Protein AF-A0A920V249-F1 (afdb_monomer)

Sequence (84 aa):
MTKLEKGLEARHVKRQGWNDVHVVVKGYRMYFKINGRVASEVIDNEKAKRIPKGIIGLQLHGGPPMEIEFRKIQLKRLQGNASP

Foldseek 3Di:
DDDDDQADDPVQDDPPDDWDWDWDDDFQWIFTDTNNGTHDIDGPPPVVPDDRDDDDDDDDDDDPDDDDDDDDDDDDDDDDPPDD

pLDDT: mean 91.03, std 12.33, range [33.78, 98.31]

Structure (mmCIF, N/CA/C/O backbone):
data_AF-A0A920V249-F1
#
_entry.id   AF-A0A920V249-F1
#
loop_
_atom_site.group_PDB
_atom_site.id
_atom_site.type_symbol
_atom_site.label_atom_id
_atom_site.label_alt_id
_atom_site.label_comp_id
_atom_site.label_asym_id
_atom_site.label_entity_id
_atom_site.label_seq_id
_atom_site.pdbx_PDB_ins_code
_atom_site.Cartn_x
_atom_site.Cartn_y
_atom_site.Cartn_z
_atom_site.occupancy
_atom_site.B_iso_or_equiv
_atom_site.auth_seq_id
_atom_site.auth_comp_id
_atom_site.auth_asym_id
_atom_site.auth_atom_id
_atom_site.pdbx_PDB_model_n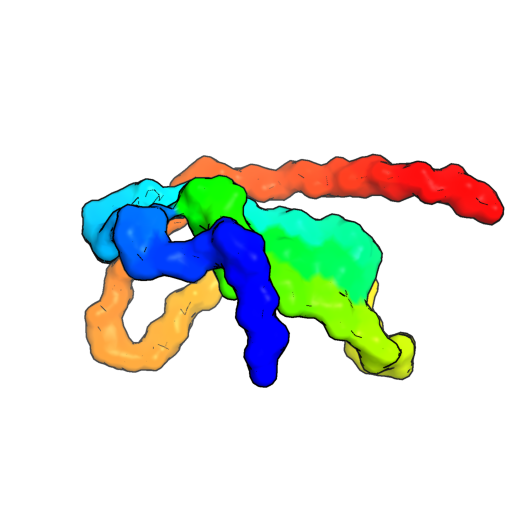um
ATOM 1 N N . MET A 1 1 ? 5.249 -3.335 -17.777 1.00 65.94 1 MET A N 1
ATOM 2 C CA . MET A 1 1 ? 4.418 -3.474 -16.561 1.00 65.94 1 MET A CA 1
ATOM 3 C C . MET A 1 1 ? 3.430 -4.605 -16.806 1.00 65.94 1 MET A C 1
ATOM 5 O O . MET A 1 1 ? 2.750 -4.567 -17.824 1.00 65.94 1 MET A O 1
ATOM 9 N N . THR A 1 2 ? 3.416 -5.640 -15.965 1.00 83.00 2 THR A N 1
ATOM 10 C CA . THR A 1 2 ? 2.561 -6.824 -16.170 1.00 83.00 2 THR A CA 1
ATOM 11 C C . THR A 1 2 ? 1.121 -6.502 -15.784 1.00 83.00 2 THR A C 1
ATOM 13 O O . THR A 1 2 ? 0.876 -5.961 -14.707 1.00 83.00 2 THR A O 1
ATOM 16 N N . LYS A 1 3 ? 0.162 -6.816 -16.659 1.00 85.81 3 LYS A N 1
ATOM 17 C CA . LYS A 1 3 ? -1.261 -6.615 -16.372 1.00 85.81 3 LYS A CA 1
ATOM 18 C C . LYS A 1 3 ? -1.719 -7.630 -15.326 1.00 85.81 3 LYS A C 1
ATOM 20 O O . LYS A 1 3 ? -1.479 -8.823 -15.475 1.00 85.81 3 LYS A O 1
ATOM 25 N N . LEU A 1 4 ? -2.410 -7.151 -14.297 1.00 88.75 4 LEU A N 1
ATOM 26 C CA . LEU A 1 4 ? -3.068 -8.015 -13.325 1.00 88.75 4 LEU A CA 1
ATOM 27 C C . LEU A 1 4 ? -4.427 -8.448 -13.873 1.00 88.75 4 LEU A C 1
ATOM 29 O O . LEU A 1 4 ? -5.287 -7.612 -14.167 1.00 88.75 4 LEU A O 1
ATOM 33 N N . GLU A 1 5 ? -4.643 -9.753 -13.993 1.00 88.12 5 GLU A N 1
ATOM 34 C CA . GLU A 1 5 ? -5.972 -10.278 -14.287 1.00 88.12 5 GLU A CA 1
ATOM 35 C C . GLU A 1 5 ? -6.937 -9.920 -13.154 1.00 88.12 5 GLU A C 1
ATOM 37 O O . GLU A 1 5 ? -6.637 -10.121 -11.976 1.00 88.12 5 GLU A O 1
ATOM 42 N N . LYS A 1 6 ? -8.107 -9.370 -13.507 1.00 88.88 6 LYS A N 1
ATOM 43 C CA . LYS A 1 6 ? -9.138 -8.937 -12.541 1.00 88.88 6 LYS A CA 1
ATOM 44 C C . LYS A 1 6 ? -8.606 -7.958 -11.473 1.00 88.88 6 LYS A C 1
ATOM 46 O O . LYS A 1 6 ? -9.106 -7.938 -10.343 1.00 88.88 6 LYS A O 1
ATOM 51 N N . GLY A 1 7 ? -7.592 -7.168 -11.838 1.00 93.31 7 GLY A N 1
ATOM 52 C CA . GLY A 1 7 ? -7.003 -6.130 -10.997 1.00 93.31 7 GLY A CA 1
ATOM 53 C C . GLY A 1 7 ? -7.953 -4.966 -10.701 1.00 93.31 7 GLY A C 1
ATOM 54 O O . GLY A 1 7 ? -9.133 -4.971 -11.056 1.00 93.31 7 GLY A O 1
ATOM 55 N N . LEU A 1 8 ? -7.433 -3.957 -10.004 1.00 96.88 8 LEU A N 1
ATOM 56 C CA . LEU A 1 8 ? -8.166 -2.727 -9.725 1.00 96.88 8 LEU A CA 1
ATOM 57 C C . LEU A 1 8 ? -8.558 -2.018 -11.033 1.00 96.88 8 LEU A C 1
ATOM 59 O O . LEU A 1 8 ? -7.794 -1.964 -11.990 1.00 96.88 8 LEU A O 1
ATOM 63 N N . GLU A 1 9 ? -9.745 -1.419 -11.034 1.00 95.94 9 GLU A N 1
ATOM 64 C CA . GLU A 1 9 ? -10.244 -0.577 -12.123 1.00 95.94 9 GLU A CA 1
ATOM 65 C C . GLU A 1 9 ? -10.824 0.696 -11.506 1.00 95.94 9 GLU A C 1
ATOM 67 O O . GLU A 1 9 ? -11.212 0.683 -10.335 1.00 95.94 9 GLU A O 1
ATOM 72 N N . ALA A 1 10 ? -10.946 1.772 -12.286 1.00 96.00 10 ALA A N 1
ATOM 73 C CA . ALA A 1 10 ? -11.434 3.063 -11.793 1.00 96.00 10 ALA A CA 1
ATOM 74 C C . ALA A 1 10 ? -12.806 2.966 -11.100 1.00 96.00 10 ALA A C 1
ATOM 76 O O . ALA A 1 10 ? -13.005 3.573 -10.051 1.00 96.00 10 ALA A O 1
ATOM 77 N N . ARG A 1 11 ? -13.717 2.131 -11.622 1.00 96.31 11 ARG A N 1
ATOM 78 C CA . ARG A 1 11 ? -15.053 1.892 -11.040 1.00 96.31 11 ARG A CA 1
ATOM 79 C C . ARG A 1 11 ? -15.031 1.331 -9.616 1.00 96.31 11 ARG A C 1
ATOM 81 O O . ARG A 1 11 ? -16.025 1.416 -8.908 1.00 96.31 11 ARG A O 1
ATOM 88 N N . HIS A 1 12 ? -13.921 0.722 -9.206 1.00 97.38 12 HIS A N 1
ATOM 89 C CA . HIS A 1 12 ? -13.776 0.149 -7.875 1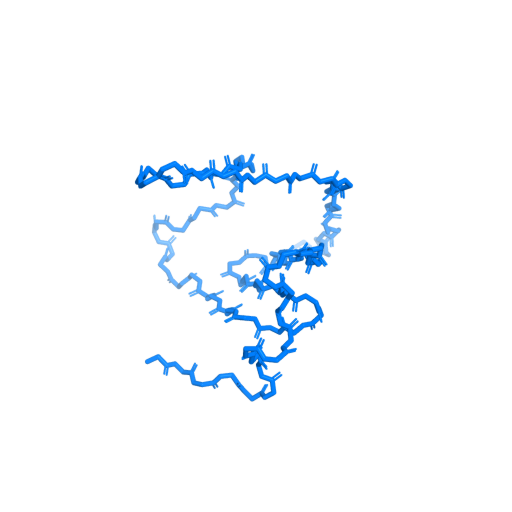.00 97.38 12 HIS A CA 1
ATOM 90 C C . HIS A 1 12 ? -13.332 1.186 -6.837 1.00 97.38 12 HIS A C 1
ATOM 92 O O . HIS A 1 12 ? -13.347 0.8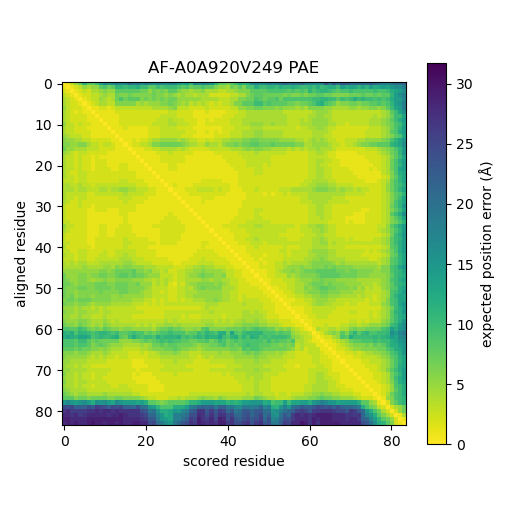62 -5.655 1.00 97.38 12 HIS A O 1
ATOM 98 N N . VAL A 1 13 ? -12.917 2.395 -7.234 1.00 97.75 13 VAL A N 1
ATOM 99 C CA . VAL A 1 13 ? -12.382 3.428 -6.333 1.00 97.75 13 VAL A CA 1
ATOM 100 C C . VAL A 1 13 ? -13.443 4.485 -6.041 1.00 97.75 13 VAL A C 1
ATOM 102 O O . VAL A 1 13 ? -14.066 5.032 -6.948 1.00 97.75 13 VAL A O 1
ATOM 105 N N . LYS A 1 14 ? -13.615 4.827 -4.763 1.00 97.19 14 LYS A N 1
ATOM 106 C CA . LYS A 1 14 ? -14.528 5.889 -4.322 1.00 97.19 14 LYS A CA 1
ATOM 107 C C . LYS A 1 14 ? -13.753 7.202 -4.210 1.00 97.19 14 LYS A C 1
ATOM 109 O O . LYS A 1 14 ? -12.971 7.360 -3.281 1.00 97.19 14 LYS A O 1
ATOM 114 N N . ARG A 1 15 ? -13.942 8.135 -5.152 1.00 91.75 15 ARG A N 1
ATOM 115 C CA . ARG A 1 15 ? -13.140 9.379 -5.241 1.00 91.75 15 ARG A CA 1
ATOM 116 C C . ARG A 1 15 ? -13.278 10.316 -4.036 1.00 91.75 15 ARG A C 1
ATOM 118 O O . ARG A 1 15 ? -12.323 11.002 -3.709 1.00 91.75 15 ARG A O 1
ATOM 125 N N . GLN A 1 16 ? -14.450 10.352 -3.409 1.00 91.62 16 GLN A N 1
ATOM 126 C CA . GLN A 1 16 ? -14.767 11.219 -2.264 1.00 91.62 16 GLN A CA 1
ATOM 127 C C . GLN A 1 16 ? -15.349 10.391 -1.115 1.00 91.62 16 GLN A C 1
ATOM 129 O O . GLN A 1 16 ? -16.328 10.758 -0.475 1.00 91.62 16 GLN A O 1
ATOM 134 N N . GLY A 1 17 ? -14.807 9.192 -0.917 1.00 95.81 17 GLY A N 1
ATOM 135 C CA . GLY A 1 17 ? -15.323 8.281 0.087 1.00 95.81 17 GLY A CA 1
ATOM 136 C C . GLY A 1 17 ? -14.266 7.330 0.607 1.00 95.81 17 GLY A C 1
ATOM 137 O O . GLY A 1 17 ? -13.129 7.283 0.141 1.00 95.81 17 GLY A O 1
ATOM 138 N N . TRP A 1 18 ? -14.683 6.529 1.578 1.00 97.94 18 TRP A N 1
ATOM 139 C CA . TRP A 1 18 ? -13.806 5.581 2.244 1.00 97.94 18 TRP A CA 1
ATOM 140 C C . TRP A 1 18 ? -13.470 4.396 1.341 1.00 97.94 18 TRP A C 1
ATOM 142 O O . TRP A 1 18 ? -14.359 3.646 0.914 1.00 97.94 18 TRP A O 1
ATOM 152 N N . ASN A 1 19 ? -12.174 4.219 1.099 1.00 98.31 19 ASN A N 1
ATOM 153 C CA . ASN A 1 19 ? -11.619 3.054 0.433 1.00 98.31 19 ASN A CA 1
ATOM 154 C C . ASN A 1 19 ? -10.922 2.165 1.462 1.00 98.31 19 ASN A C 1
ATOM 156 O O . ASN A 1 19 ? -10.095 2.641 2.239 1.00 98.31 19 ASN A O 1
ATOM 160 N N . ASP A 1 20 ? -11.232 0.873 1.440 1.00 98.31 20 ASP A N 1
ATOM 161 C CA . ASP A 1 20 ? -10.532 -0.115 2.249 1.00 98.31 20 ASP A CA 1
ATOM 162 C C . ASP A 1 20 ? -9.184 -0.417 1.598 1.00 98.31 20 ASP A C 1
ATOM 164 O O . ASP A 1 20 ? -9.114 -1.015 0.519 1.00 98.31 20 ASP A O 1
ATOM 168 N N . VAL A 1 21 ? -8.110 0.015 2.252 1.00 98.00 21 VAL A N 1
ATOM 169 C CA . VAL A 1 21 ? -6.736 -0.242 1.821 1.00 98.00 21 VAL A CA 1
ATOM 170 C C . VAL A 1 21 ? -6.174 -1.408 2.620 1.00 98.00 21 VAL A C 1
ATOM 172 O O . VAL A 1 21 ? -6.206 -1.407 3.848 1.00 98.00 21 VAL A O 1
ATOM 175 N N . HIS A 1 22 ? -5.635 -2.407 1.923 1.00 98.00 22 HIS A N 1
ATOM 176 C CA . HIS A 1 22 ? -5.035 -3.578 2.556 1.00 98.00 22 HIS A CA 1
ATOM 177 C C . HIS A 1 22 ? -3.688 -3.887 1.908 1.00 98.00 22 HIS A C 1
ATOM 179 O O . HIS A 1 22 ? -3.612 -4.222 0.724 1.00 98.00 22 HIS A O 1
ATOM 185 N N . VAL A 1 23 ? -2.625 -3.801 2.708 1.00 97.25 23 VAL A N 1
ATOM 186 C CA . VAL A 1 23 ? -1.274 -4.218 2.322 1.00 97.25 23 VAL A CA 1
ATOM 187 C C . VAL A 1 23 ? -0.984 -5.597 2.904 1.00 97.25 23 VAL A C 1
ATOM 189 O O . VAL A 1 23 ? -1.066 -5.791 4.115 1.00 97.25 23 VAL A O 1
ATOM 192 N N . VAL A 1 24 ? -0.646 -6.563 2.048 1.00 96.44 24 VAL A N 1
ATOM 193 C CA . VAL A 1 24 ? -0.250 -7.916 2.464 1.00 96.44 24 VAL A CA 1
ATOM 194 C C . VAL A 1 24 ? 1.210 -8.130 2.099 1.00 96.44 24 VAL A C 1
ATOM 196 O O . VAL A 1 24 ? 1.551 -8.147 0.918 1.00 96.44 24 VAL A O 1
ATOM 199 N N . VAL A 1 25 ? 2.056 -8.337 3.105 1.00 94.75 25 VAL A N 1
ATOM 200 C CA . VAL A 1 25 ? 3.492 -8.588 2.934 1.00 94.75 25 VAL A CA 1
ATOM 201 C C . VAL A 1 25 ? 3.800 -10.020 3.361 1.00 94.75 25 VAL A C 1
ATOM 203 O O . VAL A 1 25 ? 3.563 -10.390 4.509 1.00 94.75 25 VAL A O 1
ATOM 206 N N . LYS A 1 26 ? 4.304 -10.839 2.432 1.00 93.62 26 LYS A N 1
ATOM 207 C CA . LYS A 1 26 ? 4.730 -12.225 2.673 1.00 93.62 26 LYS A CA 1
ATOM 208 C C . LYS A 1 26 ? 6.173 -12.389 2.203 1.00 93.62 26 LYS A C 1
ATOM 210 O O . LYS A 1 26 ? 6.424 -12.597 1.016 1.00 93.62 26 LYS A O 1
ATOM 215 N N . GLY A 1 27 ? 7.120 -12.264 3.131 1.00 92.38 27 GLY A N 1
ATOM 216 C CA . GLY A 1 27 ? 8.539 -12.168 2.785 1.00 92.38 27 GLY A CA 1
ATOM 217 C C . GLY A 1 27 ? 8.779 -10.959 1.878 1.00 92.38 27 GLY A C 1
ATOM 218 O O . GLY A 1 27 ? 8.396 -9.848 2.225 1.00 92.38 27 GLY A O 1
ATOM 219 N N . TYR A 1 28 ? 9.343 -11.195 0.693 1.00 94.88 28 TYR A N 1
ATOM 220 C CA . TYR A 1 28 ? 9.666 -10.153 -0.294 1.00 94.88 28 TYR A CA 1
ATOM 221 C C . TYR A 1 28 ? 8.614 -9.995 -1.398 1.00 94.88 28 TYR A C 1
ATOM 223 O O . TYR A 1 28 ? 8.856 -9.322 -2.397 1.00 94.88 28 TYR A O 1
ATOM 231 N N . ARG A 1 29 ? 7.442 -10.620 -1.229 1.00 94.88 29 ARG A N 1
ATOM 232 C CA . ARG A 1 29 ? 6.284 -10.464 -2.113 1.00 94.88 29 ARG A CA 1
ATOM 233 C C . ARG A 1 29 ? 5.203 -9.657 -1.406 1.00 94.88 29 ARG A C 1
ATOM 235 O O . ARG A 1 29 ? 4.761 -10.008 -0.310 1.00 94.88 29 ARG A O 1
ATOM 242 N N . MET A 1 30 ? 4.781 -8.576 -2.042 1.00 95.88 30 MET A N 1
ATOM 243 C CA . MET A 1 30 ? 3.897 -7.563 -1.482 1.00 95.88 30 MET A CA 1
ATOM 244 C C . MET A 1 30 ? 2.701 -7.349 -2.401 1.00 95.88 30 MET A C 1
ATOM 246 O O . MET A 1 30 ? 2.855 -7.231 -3.613 1.00 95.88 30 MET A O 1
ATOM 250 N N . TYR A 1 31 ? 1.514 -7.258 -1.810 1.00 96.81 31 TYR A N 1
ATOM 251 C CA . TYR A 1 31 ? 0.278 -6.933 -2.512 1.00 96.81 31 TYR A CA 1
ATOM 252 C C . TYR A 1 31 ? -0.321 -5.668 -1.919 1.00 96.81 31 TYR A C 1
ATOM 254 O O . TYR A 1 31 ? -0.540 -5.595 -0.708 1.00 96.81 31 TYR A O 1
ATOM 262 N N . PHE A 1 32 ? -0.651 -4.713 -2.779 1.00 97.62 32 PHE A N 1
ATOM 263 C CA . PHE A 1 32 ? -1.422 -3.529 -2.432 1.00 97.62 32 PHE A CA 1
ATOM 264 C C . PHE A 1 32 ? -2.839 -3.683 -2.980 1.00 97.62 32 PHE A C 1
ATOM 266 O O . PHE A 1 32 ? -3.026 -3.890 -4.184 1.00 97.62 32 PHE A O 1
ATOM 273 N N . LYS A 1 33 ? -3.841 -3.621 -2.101 1.00 98.12 33 LYS A N 1
ATOM 274 C CA . LYS A 1 33 ? -5.249 -3.787 -2.465 1.00 98.12 33 LYS A CA 1
ATOM 275 C C . LYS A 1 33 ? -6.066 -2.560 -2.097 1.00 98.12 33 LYS A C 1
ATOM 277 O O . LYS A 1 33 ? -5.876 -1.993 -1.025 1.00 98.12 33 LYS A O 1
ATOM 282 N N . ILE A 1 34 ? -7.025 -2.234 -2.958 1.00 98.19 34 ILE A N 1
ATOM 283 C CA . ILE A 1 34 ? -8.051 -1.218 -2.717 1.00 98.19 34 ILE A CA 1
ATOM 284 C C . ILE A 1 34 ? -9.414 -1.879 -2.919 1.00 98.19 34 ILE A C 1
ATOM 286 O O . ILE A 1 34 ? -9.646 -2.509 -3.952 1.00 98.19 34 ILE A O 1
ATOM 290 N N . ASN A 1 35 ? -10.303 -1.770 -1.929 1.00 97.88 35 ASN A N 1
ATOM 291 C CA . ASN A 1 35 ? -11.655 -2.344 -1.945 1.00 97.88 35 ASN A CA 1
ATOM 292 C C . ASN A 1 35 ? -11.660 -3.827 -2.374 1.00 97.88 35 ASN A C 1
ATOM 294 O O . ASN A 1 35 ? -12.438 -4.258 -3.223 1.00 97.88 35 ASN A O 1
ATOM 298 N N . GLY A 1 36 ? -10.717 -4.605 -1.831 1.00 97.00 36 GLY A N 1
ATOM 299 C CA . GLY A 1 36 ? -10.562 -6.040 -2.099 1.00 97.00 36 GLY A CA 1
ATOM 300 C C . GLY A 1 36 ? -9.882 -6.409 -3.427 1.00 97.00 36 GLY A C 1
ATOM 301 O O . GLY A 1 36 ? -9.511 -7.570 -3.604 1.00 97.00 36 GLY A O 1
ATOM 302 N N . ARG A 1 37 ? -9.652 -5.456 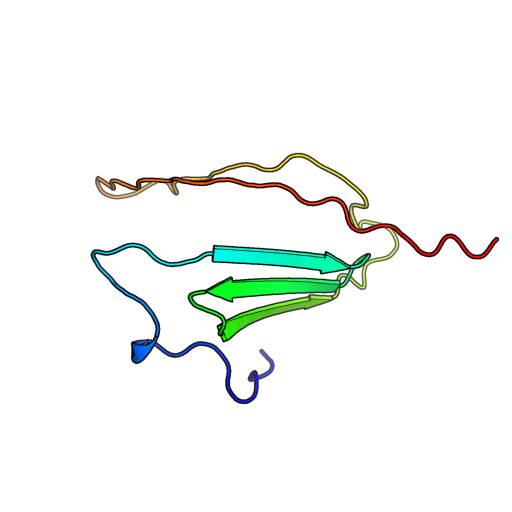-4.338 1.00 97.12 37 ARG A N 1
ATOM 303 C CA . ARG A 1 37 ? -9.004 -5.683 -5.643 1.00 97.12 37 ARG A CA 1
ATOM 304 C C . ARG A 1 37 ? -7.501 -5.436 -5.565 1.00 97.12 37 ARG A C 1
ATOM 306 O O . ARG A 1 37 ? -7.071 -4.479 -4.927 1.00 97.12 37 ARG A O 1
ATOM 313 N N . VAL A 1 38 ? -6.696 -6.269 -6.232 1.00 97.06 38 VAL A N 1
ATOM 314 C CA . VAL A 1 38 ? -5.238 -6.068 -6.302 1.00 97.06 38 VAL A CA 1
ATOM 315 C C . VAL A 1 38 ? -4.936 -4.911 -7.248 1.00 97.06 38 VAL A C 1
ATOM 317 O O . VAL A 1 38 ? -5.256 -4.969 -8.433 1.00 97.06 38 VAL A O 1
ATOM 320 N N . ALA A 1 39 ? -4.336 -3.859 -6.705 1.00 96.44 39 ALA A N 1
ATOM 321 C CA . ALA A 1 39 ? -3.913 -2.679 -7.445 1.00 96.44 39 ALA A CA 1
ATOM 322 C C . ALA A 1 39 ? -2.449 -2.788 -7.887 1.00 96.44 39 ALA A C 1
ATOM 324 O O . ALA A 1 39 ? -2.100 -2.341 -8.974 1.00 96.44 39 ALA A O 1
ATOM 325 N N . SER A 1 40 ? -1.605 -3.408 -7.057 1.00 96.50 40 SER A N 1
ATOM 326 C CA . SER A 1 40 ? -0.207 -3.679 -7.383 1.00 96.50 40 SER A CA 1
ATOM 327 C C . SER A 1 40 ? 0.288 -4.943 -6.688 1.00 96.50 40 SER A C 1
ATOM 329 O O . SER A 1 40 ? -0.138 -5.270 -5.575 1.00 96.50 40 SER A O 1
ATOM 331 N N . GLU A 1 41 ? 1.202 -5.631 -7.361 1.00 95.81 41 GLU A N 1
ATOM 332 C CA . GLU A 1 41 ? 1.992 -6.731 -6.835 1.00 95.81 41 GLU A CA 1
ATOM 333 C C . GLU A 1 41 ? 3.470 -6.446 -7.096 1.00 95.81 41 GLU A C 1
ATOM 335 O O . GLU A 1 41 ? 3.860 -6.102 -8.212 1.00 95.81 41 GLU A O 1
ATOM 340 N N . VAL A 1 42 ? 4.289 -6.610 -6.060 1.00 94.62 42 VAL A N 1
ATOM 341 C CA . VAL A 1 42 ? 5.734 -6.397 -6.126 1.00 94.62 42 VAL A CA 1
ATOM 342 C C . VAL A 1 42 ? 6.441 -7.616 -5.556 1.00 94.62 42 VAL A C 1
ATOM 344 O O . VAL A 1 42 ? 6.090 -8.096 -4.479 1.00 94.62 42 VAL A O 1
ATOM 347 N N . ILE A 1 43 ? 7.454 -8.099 -6.272 1.00 94.94 43 ILE A N 1
ATOM 348 C CA . ILE A 1 43 ? 8.408 -9.096 -5.785 1.00 94.94 43 ILE A CA 1
ATOM 349 C C . ILE A 1 43 ? 9.784 -8.434 -5.800 1.00 94.94 43 ILE A C 1
ATOM 351 O O . ILE A 1 43 ? 10.286 -8.090 -6.869 1.00 94.94 43 ILE A O 1
ATOM 355 N N . ASP A 1 44 ? 10.378 -8.244 -4.625 1.00 95.19 44 ASP A N 1
ATOM 356 C CA . ASP A 1 44 ? 11.732 -7.709 -4.501 1.00 95.19 44 ASP A CA 1
ATOM 357 C C . ASP A 1 44 ? 12.763 -8.838 -4.657 1.00 95.19 44 ASP A C 1
ATOM 359 O O . ASP A 1 44 ? 13.001 -9.643 -3.748 1.00 95.19 44 ASP A O 1
ATOM 363 N N . ASN A 1 45 ? 13.341 -8.918 -5.857 1.00 95.00 45 ASN A N 1
ATOM 364 C CA . ASN A 1 45 ? 14.346 -9.915 -6.222 1.00 95.00 45 ASN A CA 1
ATOM 365 C C . ASN A 1 45 ? 15.786 -9.463 -5.915 1.00 95.00 45 ASN A C 1
ATOM 367 O O . ASN A 1 45 ? 16.710 -10.262 -6.083 1.00 95.00 45 ASN A O 1
ATOM 371 N N . GLU A 1 46 ? 16.001 -8.225 -5.452 1.00 95.75 46 GLU A N 1
ATOM 372 C CA . GLU A 1 46 ? 17.337 -7.679 -5.207 1.00 95.75 46 GLU A CA 1
ATOM 373 C C . GLU A 1 46 ? 17.877 -8.155 -3.853 1.00 95.75 46 GLU A C 1
ATOM 375 O O . GLU A 1 46 ? 17.787 -7.483 -2.824 1.00 95.75 46 GLU A O 1
ATOM 380 N N . LYS A 1 47 ? 18.438 -9.367 -3.833 1.00 93.88 47 LYS A N 1
ATOM 381 C CA . LYS A 1 47 ? 18.877 -10.038 -2.599 1.00 93.88 47 LYS A CA 1
ATOM 382 C C . LYS A 1 47 ? 19.845 -9.213 -1.751 1.00 93.88 47 LYS A C 1
ATOM 384 O O . LYS A 1 47 ? 19.797 -9.362 -0.531 1.00 93.88 47 LYS A O 1
ATOM 389 N N . ALA A 1 48 ? 20.688 -8.374 -2.358 1.00 96.44 48 ALA A N 1
ATOM 390 C CA . ALA A 1 48 ? 21.695 -7.608 -1.630 1.00 96.44 48 ALA A CA 1
ATOM 391 C C . ALA A 1 48 ? 21.139 -6.329 -0.984 1.00 96.44 48 ALA A C 1
ATOM 393 O O . ALA A 1 48 ? 21.738 -5.825 -0.037 1.00 96.44 48 ALA A O 1
ATOM 394 N N . LYS A 1 49 ? 20.010 -5.795 -1.476 1.00 95.31 49 LYS A N 1
ATOM 395 C CA . LYS A 1 49 ? 19.450 -4.509 -1.011 1.00 95.31 49 LYS A CA 1
ATOM 396 C C . LYS A 1 49 ? 18.022 -4.599 -0.474 1.00 95.31 49 LYS A C 1
ATOM 398 O O . LYS A 1 49 ? 17.528 -3.617 0.076 1.00 95.31 49 LYS A O 1
ATOM 403 N N . ARG A 1 50 ? 17.361 -5.751 -0.605 1.00 94.62 50 ARG A N 1
ATOM 404 C CA . ARG A 1 50 ? 15.997 -5.959 -0.106 1.00 94.62 50 ARG A CA 1
ATOM 405 C C . ARG A 1 50 ? 15.899 -5.732 1.401 1.00 94.62 50 ARG A C 1
ATOM 407 O O . ARG A 1 50 ? 16.736 -6.190 2.181 1.00 94.62 50 ARG A O 1
ATOM 414 N N . ILE A 1 51 ? 14.826 -5.069 1.820 1.00 91.94 51 ILE A N 1
ATOM 415 C CA . ILE A 1 51 ? 14.631 -4.630 3.206 1.00 91.94 51 ILE A CA 1
ATOM 416 C C . ILE A 1 51 ? 13.693 -5.613 3.930 1.00 91.94 51 ILE A C 1
ATOM 418 O O . ILE A 1 51 ? 12.545 -5.767 3.517 1.00 91.94 51 ILE A O 1
ATOM 422 N N . PRO A 1 52 ? 14.131 -6.291 5.012 1.00 90.00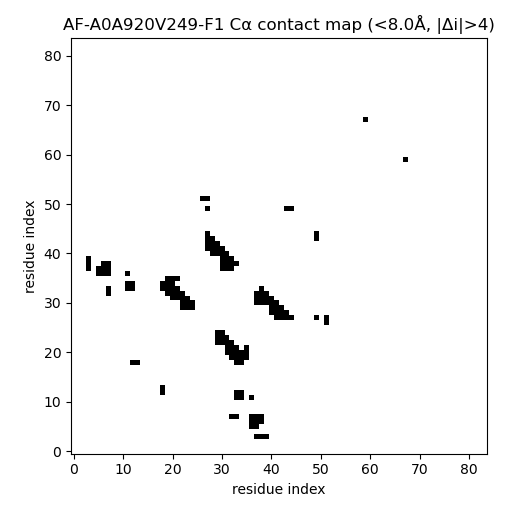 52 PRO A N 1
ATO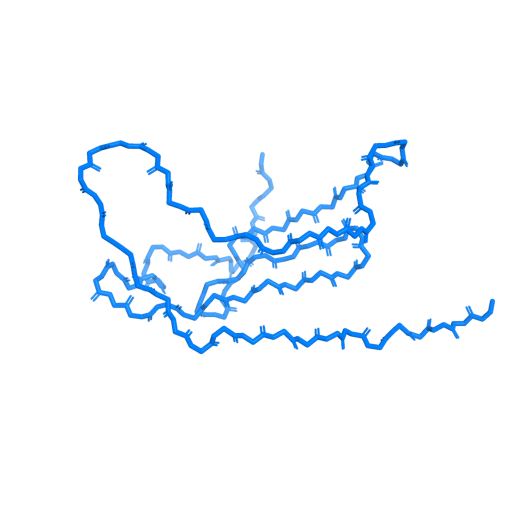M 423 C CA . PRO A 1 52 ? 13.328 -7.325 5.675 1.00 90.00 52 PRO A CA 1
ATOM 424 C C . PRO A 1 52 ? 12.301 -6.774 6.677 1.00 90.00 52 PRO A C 1
ATOM 426 O O . PRO A 1 52 ? 11.336 -7.459 7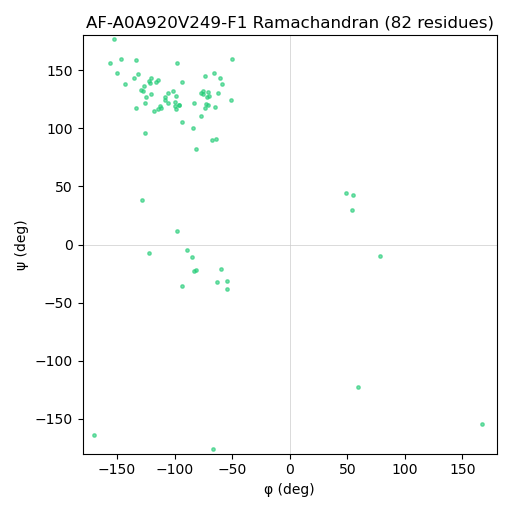.012 1.00 90.00 52 PRO A O 1
ATOM 429 N N . LYS A 1 53 ? 12.523 -5.567 7.205 1.00 91.06 53 LYS A N 1
ATOM 430 C CA . LYS A 1 53 ? 11.650 -4.911 8.186 1.00 91.06 53 LYS A CA 1
ATOM 431 C C . LYS A 1 53 ? 11.835 -3.398 8.144 1.00 91.06 53 LYS A C 1
ATOM 433 O O . LYS A 1 53 ? 12.903 -2.917 7.778 1.00 91.06 53 LYS A O 1
ATOM 438 N N . GLY A 1 54 ? 10.819 -2.668 8.583 1.00 91.19 54 GLY A N 1
ATOM 439 C CA . GLY A 1 54 ? 10.840 -1.212 8.645 1.00 91.19 54 GLY A CA 1
ATOM 440 C C . GLY A 1 54 ? 9.643 -0.664 9.413 1.00 91.19 54 GLY A C 1
ATOM 441 O O . GLY A 1 54 ? 8.968 -1.398 10.139 1.00 91.19 54 GLY A O 1
ATOM 442 N N . ILE A 1 55 ? 9.396 0.629 9.237 1.00 94.44 55 ILE A N 1
ATOM 443 C CA . ILE A 1 55 ? 8.259 1.342 9.822 1.00 94.44 55 ILE A CA 1
ATOM 444 C C . ILE A 1 55 ? 7.118 1.475 8.808 1.00 94.44 55 ILE A C 1
ATOM 446 O O . ILE A 1 55 ? 7.343 1.442 7.599 1.00 94.44 55 ILE A O 1
ATOM 450 N N . ILE A 1 56 ? 5.894 1.649 9.306 1.00 93.81 56 ILE A N 1
ATOM 451 C CA . ILE A 1 56 ? 4.738 2.017 8.483 1.00 93.81 56 ILE A CA 1
ATOM 452 C C . ILE A 1 56 ? 4.578 3.531 8.578 1.00 93.81 56 ILE A C 1
ATOM 454 O O . ILE A 1 56 ? 4.386 4.059 9.671 1.00 93.81 56 ILE A O 1
ATOM 458 N N . GLY A 1 57 ? 4.662 4.211 7.438 1.00 94.75 57 GLY A N 1
ATOM 459 C CA . GLY A 1 57 ? 4.439 5.649 7.325 1.00 94.75 57 GLY A CA 1
ATOM 460 C C . GLY A 1 57 ? 3.199 5.951 6.492 1.00 94.75 57 GLY A C 1
ATOM 461 O O . GLY A 1 57 ? 2.943 5.283 5.490 1.00 94.75 57 GLY A O 1
ATOM 462 N N . LEU A 1 58 ? 2.446 6.971 6.896 1.00 94.12 58 LEU A N 1
ATOM 463 C CA . LEU A 1 58 ? 1.392 7.568 6.080 1.00 94.12 58 LEU A CA 1
ATOM 464 C C . LEU A 1 58 ? 1.973 8.818 5.431 1.00 94.12 58 LEU A C 1
ATOM 466 O O . LEU A 1 58 ? 2.383 9.742 6.131 1.00 94.12 58 LEU A O 1
ATOM 470 N N . GLN A 1 59 ? 2.049 8.824 4.104 1.00 92.56 59 GLN A N 1
ATOM 471 C CA . GLN A 1 59 ? 2.606 9.942 3.355 1.00 92.56 59 GLN A CA 1
ATOM 472 C C . GLN A 1 59 ? 1.492 10.691 2.628 1.00 92.56 59 GLN A C 1
ATOM 474 O O . GLN A 1 59 ? 0.744 10.099 1.852 1.00 92.56 59 GLN A O 1
ATOM 479 N N . LEU A 1 60 ? 1.440 12.003 2.843 1.00 91.62 60 LEU A N 1
ATOM 480 C CA . LEU A 1 60 ? 0.765 12.939 1.955 1.00 91.62 60 LEU A CA 1
ATOM 481 C C . LEU A 1 60 ? 1.829 13.530 1.024 1.00 91.62 60 LEU A C 1
ATOM 483 O O . LEU A 1 60 ? 2.821 14.086 1.495 1.00 91.62 60 LEU A O 1
ATOM 487 N N . HIS A 1 61 ? 1.673 13.341 -0.286 1.00 88.56 61 HIS A N 1
ATOM 488 C CA . HIS A 1 61 ? 2.603 13.913 -1.260 1.00 88.56 61 HIS A CA 1
ATOM 489 C C . HIS A 1 61 ? 2.505 15.449 -1.248 1.00 88.56 61 HIS A C 1
ATOM 491 O O . HIS A 1 61 ? 1.434 15.992 -0.998 1.00 88.56 61 HIS A O 1
ATOM 497 N N . GLY A 1 62 ? 3.605 16.156 -1.508 1.00 88.75 62 GLY A N 1
ATOM 498 C CA . GLY A 1 62 ? 3.575 17.616 -1.649 1.00 88.75 62 GLY A CA 1
ATOM 499 C C . GLY A 1 62 ? 2.944 18.031 -2.982 1.00 88.75 62 GLY A C 1
ATOM 500 O O . GLY A 1 62 ? 3.123 17.347 -3.984 1.00 88.75 62 GLY A O 1
ATOM 501 N N . GLY A 1 63 ? 2.204 19.138 -3.019 1.00 87.81 63 GLY A N 1
ATOM 502 C CA . GLY A 1 63 ? 1.539 19.602 -4.238 1.00 87.81 63 GLY A CA 1
ATOM 503 C C . GLY A 1 63 ? 0.507 20.695 -3.959 1.00 87.81 63 GLY A C 1
ATOM 504 O O . GLY A 1 63 ? 0.629 21.391 -2.948 1.00 87.81 63 GLY A O 1
ATOM 505 N N . PRO A 1 64 ? -0.512 20.854 -4.828 1.00 92.12 64 PRO A N 1
ATOM 506 C CA . PRO A 1 64 ? -1.686 21.666 -4.520 1.00 92.12 64 PRO A CA 1
ATOM 5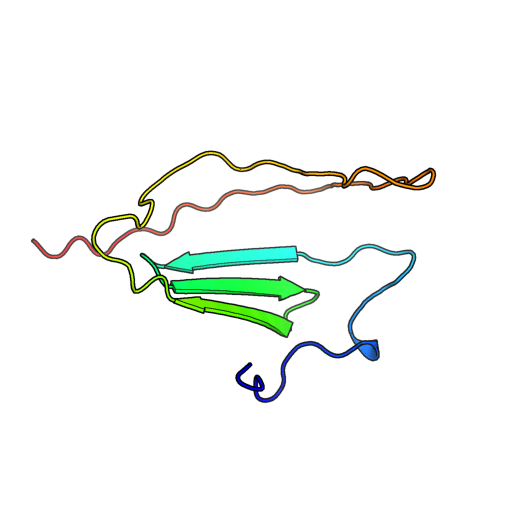07 C C . PRO A 1 64 ? -2.279 21.298 -3.149 1.00 92.12 64 PRO A C 1
ATOM 509 O O . PRO A 1 64 ? -2.038 20.188 -2.670 1.00 92.12 64 PRO A O 1
ATOM 512 N N . PRO A 1 65 ? -3.071 22.180 -2.517 1.00 91.94 65 PRO A N 1
ATOM 513 C CA . PRO A 1 65 ? -3.745 21.858 -1.265 1.00 91.94 65 PRO A CA 1
ATOM 514 C C . PRO A 1 65 ? -4.514 20.534 -1.366 1.00 91.94 65 PRO A C 1
ATOM 516 O O . PRO A 1 65 ? -5.333 20.346 -2.266 1.00 91.94 65 PRO A O 1
ATOM 519 N N . MET A 1 66 ? -4.215 19.610 -0.454 1.00 90.69 66 MET A N 1
ATOM 520 C CA . MET A 1 66 ? -4.816 18.282 -0.397 1.00 90.69 66 MET A CA 1
ATOM 521 C C . MET A 1 66 ? -5.202 17.949 1.034 1.00 90.69 66 MET A C 1
ATOM 523 O O . MET A 1 66 ? -4.470 18.251 1.975 1.00 90.69 66 MET A O 1
ATOM 527 N N . GLU A 1 67 ? -6.324 17.258 1.165 1.00 90.44 67 GLU A N 1
ATOM 528 C CA . GLU A 1 67 ? -6.818 16.720 2.422 1.00 90.44 67 GLU A CA 1
ATOM 529 C C . GLU A 1 67 ? -6.962 15.204 2.294 1.00 90.44 67 GLU A C 1
ATOM 531 O O . GLU A 1 67 ? -7.381 14.685 1.255 1.00 90.44 67 GLU A O 1
ATOM 536 N N . ILE A 1 68 ? -6.575 14.485 3.346 1.00 92.25 68 ILE A N 1
ATOM 537 C CA . ILE A 1 68 ? -6.719 13.037 3.431 1.00 92.25 68 ILE A CA 1
ATOM 538 C C . ILE A 1 68 ? -7.072 12.643 4.859 1.00 92.25 68 ILE A C 1
ATOM 540 O O . ILE A 1 68 ? -6.487 13.138 5.821 1.00 92.25 68 ILE A O 1
ATOM 544 N N . GLU A 1 69 ? -7.996 11.700 4.985 1.00 95.50 69 GLU A N 1
ATOM 545 C CA . GLU A 1 69 ? -8.401 11.148 6.268 1.00 95.50 69 GLU A CA 1
ATOM 546 C C . GLU A 1 69 ? -8.056 9.660 6.336 1.00 95.50 69 GLU A C 1
ATOM 548 O O . GLU A 1 69 ? -8.256 8.900 5.383 1.00 95.50 69 GLU A O 1
ATOM 553 N N . PHE A 1 70 ? -7.581 9.220 7.499 1.00 96.69 70 PHE A N 1
ATOM 554 C CA . PHE A 1 70 ? -7.321 7.813 7.783 1.00 96.69 70 PHE A CA 1
ATOM 555 C C . PHE A 1 70 ? -8.122 7.376 9.003 1.00 96.69 70 PHE A C 1
ATOM 557 O O . PHE A 1 70 ? -8.216 8.095 9.995 1.00 96.69 70 PHE A O 1
AT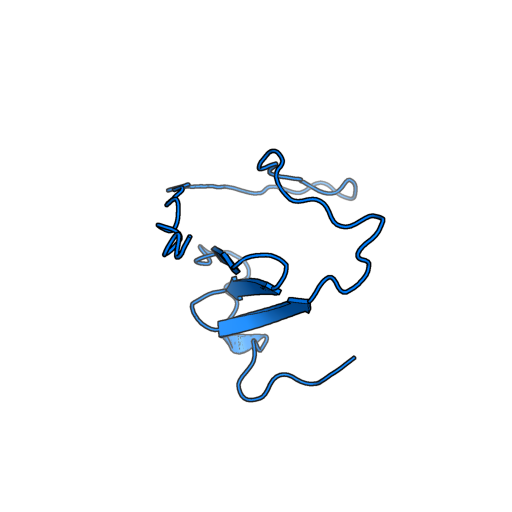OM 564 N N . ARG A 1 71 ? -8.668 6.159 8.964 1.00 97.25 71 ARG A N 1
ATOM 565 C CA . ARG A 1 71 ? -9.350 5.553 10.114 1.00 97.25 71 ARG A CA 1
ATOM 566 C C . ARG A 1 71 ? -9.149 4.048 10.140 1.00 97.25 71 ARG A C 1
ATOM 568 O O . ARG A 1 71 ? -8.893 3.441 9.105 1.00 97.25 71 ARG A O 1
ATOM 575 N N . LYS A 1 72 ? -9.338 3.447 11.319 1.00 98.00 72 LYS A N 1
ATOM 576 C CA . LYS A 1 72 ? -9.281 1.987 11.530 1.00 98.00 72 LYS A CA 1
ATOM 577 C C . LYS A 1 72 ? -7.968 1.358 11.038 1.00 98.00 72 LYS A C 1
ATOM 579 O O . LYS A 1 72 ? -7.967 0.292 10.430 1.00 98.00 72 LYS A O 1
ATOM 584 N N . ILE A 1 73 ? -6.847 2.021 11.314 1.00 97.69 73 ILE A N 1
ATOM 585 C CA . ILE A 1 73 ? -5.520 1.501 10.980 1.00 97.69 73 ILE A CA 1
ATOM 586 C C . ILE A 1 73 ? -5.215 0.329 11.910 1.00 97.69 73 ILE A C 1
ATOM 588 O O . ILE A 1 73 ? -5.203 0.477 13.130 1.00 97.69 73 ILE A O 1
ATOM 592 N N . GLN A 1 74 ? -4.986 -0.843 11.327 1.00 97.31 74 GLN A N 1
ATOM 593 C CA . GLN A 1 74 ? -4.733 -2.082 12.053 1.00 97.31 74 GLN A CA 1
ATOM 594 C C . GLN A 1 74 ? -3.503 -2.783 11.481 1.00 97.31 74 GLN A C 1
ATOM 596 O O . GLN A 1 74 ? -3.245 -2.738 10.279 1.00 97.31 74 GLN A O 1
ATOM 601 N N . LEU A 1 75 ? -2.764 -3.470 12.351 1.00 96.38 75 LEU A N 1
ATOM 602 C CA . LEU A 1 75 ? -1.604 -4.270 11.978 1.00 96.38 75 LEU A CA 1
ATOM 603 C C . LEU A 1 75 ? -1.780 -5.695 12.496 1.00 96.38 75 LEU A C 1
ATOM 605 O O . LEU A 1 75 ? -1.887 -5.918 13.700 1.00 96.38 75 LEU A O 1
ATOM 609 N N . LYS A 1 76 ? -1.741 -6.668 11.584 1.00 95.69 76 LYS A N 1
ATOM 610 C CA . LYS A 1 76 ? -1.673 -8.092 11.919 1.00 95.69 76 LYS A CA 1
ATOM 611 C C . LYS A 1 76 ? -0.318 -8.643 11.501 1.00 95.69 76 LYS A C 1
ATOM 613 O O . LYS A 1 76 ? -0.002 -8.685 10.315 1.00 95.69 76 LYS A O 1
ATOM 618 N N . ARG A 1 77 ? 0.465 -9.113 12.473 1.00 93.38 77 ARG A N 1
ATOM 619 C CA . ARG A 1 77 ? 1.675 -9.892 12.189 1.00 93.38 77 ARG A CA 1
ATOM 620 C C . ARG A 1 77 ? 1.256 -11.272 11.694 1.00 93.38 77 ARG A C 1
ATOM 622 O O . ARG A 1 77 ? 0.444 -11.942 12.331 1.00 93.38 77 ARG A O 1
ATOM 629 N N . LEU A 1 78 ? 1.776 -11.676 10.542 1.00 89.44 78 LEU A N 1
ATOM 630 C CA . LEU A 1 78 ? 1.580 -13.030 10.042 1.00 89.44 78 LEU A CA 1
ATOM 631 C C . LEU A 1 78 ? 2.486 -13.956 10.854 1.00 89.44 78 LEU A C 1
ATOM 633 O O . LEU A 1 78 ? 3.670 -13.664 11.012 1.00 89.44 78 LEU A O 1
ATOM 637 N N . GLN A 1 79 ? 1.935 -15.044 11.390 1.00 82.25 79 GLN A N 1
ATOM 638 C CA . GLN A 1 79 ? 2.767 -16.098 11.959 1.00 82.25 79 GLN A CA 1
ATOM 639 C C . GLN A 1 79 ? 3.562 -16.703 10.802 1.00 82.25 79 GLN A C 1
ATOM 641 O O . GLN A 1 79 ? 2.980 -17.167 9.819 1.00 82.25 79 GLN A O 1
ATOM 646 N N . GLY A 1 80 ? 4.887 -16.614 10.870 1.00 63.72 80 GLY A N 1
ATOM 647 C CA . GLY A 1 80 ? 5.726 -17.408 9.992 1.00 63.72 80 GLY A CA 1
ATOM 648 C C . GLY A 1 80 ? 5.602 -18.852 10.448 1.00 63.72 80 GLY A C 1
ATOM 649 O O . GLY A 1 80 ? 5.819 -19.124 11.626 1.00 63.72 80 GLY A O 1
ATOM 650 N N . ASN A 1 81 ? 5.285 -19.775 9.542 1.00 51.38 81 ASN A N 1
ATOM 651 C CA . ASN A 1 81 ? 5.708 -21.150 9.761 1.00 51.38 81 ASN A CA 1
ATOM 652 C C . ASN A 1 81 ? 7.238 -21.114 9.737 1.00 51.38 81 ASN A C 1
ATOM 654 O O . ASN A 1 81 ? 7.848 -21.172 8.672 1.00 51.38 81 ASN A O 1
ATOM 658 N N . ALA A 1 82 ? 7.845 -20.920 10.905 1.00 41.72 82 ALA A N 1
ATOM 659 C CA . ALA A 1 82 ? 9.237 -21.245 11.126 1.00 41.72 82 ALA A CA 1
ATOM 660 C C . ALA A 1 82 ? 9.318 -22.771 11.044 1.00 41.72 82 ALA A C 1
ATOM 662 O O . ALA A 1 82 ? 9.061 -23.472 12.017 1.00 41.72 82 ALA A O 1
ATOM 663 N N . SER A 1 83 ? 9.550 -23.294 9.842 1.00 33.78 83 SER A N 1
ATOM 664 C CA . SER A 1 83 ? 10.232 -24.579 9.737 1.00 33.78 83 SER A CA 1
ATOM 665 C C . SER A 1 83 ? 11.712 -24.301 10.028 1.00 33.78 83 SER A C 1
ATOM 667 O O . SER A 1 83 ? 12.202 -23.284 9.524 1.00 33.78 83 SER A O 1
ATOM 669 N N . PRO A 1 84 ? 12.366 -25.094 10.895 1.00 42.66 84 PRO A N 1
ATOM 670 C CA . PRO A 1 84 ? 13.791 -24.947 11.181 1.00 42.66 84 PRO A CA 1
ATOM 671 C C . PRO A 1 84 ? 14.648 -25.062 9.916 1.00 42.66 84 PRO A C 1
ATOM 673 O O . PRO A 1 84 ? 14.216 -25.758 8.966 1.00 42.66 84 PRO A O 1
#

Radius of gyration: 15.57 Å; Cα contacts (8 Å, |Δi|>4): 74; chains: 1; bounding box: 37×47×29 Å

Secondary structure (DSSP, 8-state):
-PPPTT---GGG--TTS---EEEEEETTEEEEEETTEEEEEEE---TTT--S-------PPSSS------------PPPP----

Solvent-accessible surface area (backbone atoms only — not comparable to full-atom values): 6110 Å² total; per-residue (Å²): 132,86,82,63,84,85,35,56,53,76,92,66,57,54,93,91,53,90,66,54,73,48,77,48,76,59,88,56,37,38,37,39,25,48,63,88,23,48,67,45,77,48,72,64,79,51,81,92,74,61,78,93,76,84,83,90,80,89,82,80,82,88,74,76,97,80,86,86,85,88,76,88,86,80,86,80,85,78,83,72,85,78,70,134

Nearest PDB structures (foldseek):
  4qvs-assembly1_A-2  TM=4.584E-01  e=2.923E-01  Acetivibrio thermocellus ATCC 27405
  7kdd-assembly1_C  TM=3.712E-01  e=1.755E-01  Human herpesvirus 5 strain Towne
  3fvc-assembly1_A  TM=4.503E-01  e=6.695E-01  Human herpesvirus 4 strain B95-8
  4s37-assembly3_G  TM=3.309E-01  e=7.083E+00  Pseudomonas aeruginosa
  4s36-assembly1_A  TM=2.831E-01  e=7.549E+00  Pseudomonas aeruginosa

Mean predicted aligned error: 5.1 Å